Protein AF-A0A257NL78-F1 (afdb_monomer_lite)

Sequence (69 aa):
MVGGLGDRTRAGLPDDTRLPGFIAILPAVVGVQPSVGDFVNDDRDERFVVIAVETIGGLWRLSLIQAVS

Structure (mmCIF, N/CA/C/O backbone):
data_AF-A0A257NL78-F1
#
_entry.id   AF-A0A257NL78-F1
#
loop_
_atom_site.group_PDB
_atom_site.id
_atom_site.type_symbol
_atom_site.label_atom_id
_atom_site.label_alt_id
_atom_site.label_comp_id
_atom_site.label_asym_id
_atom_site.label_entity_id
_atom_site.label_seq_id
_atom_site.pdbx_PDB_ins_code
_atom_site.Cartn_x
_atom_site.Cartn_y
_atom_site.Cartn_z
_atom_site.occupancy
_atom_site.B_iso_or_equiv
_atom_site.auth_seq_id
_atom_site.auth_comp_id
_atom_site.auth_asym_id
_atom_site.auth_atom_id
_atom_site.pdbx_PDB_model_num
ATOM 1 N N . MET A 1 1 ? 30.336 8.312 -10.747 1.00 34.38 1 MET A N 1
ATOM 2 C CA . MET A 1 1 ? 29.632 7.653 -11.866 1.00 34.38 1 MET A CA 1
ATOM 3 C C . MET A 1 1 ? 29.107 6.338 -11.310 1.00 34.38 1 MET A C 1
ATOM 5 O O . MET A 1 1 ? 29.890 5.421 -11.113 1.00 34.38 1 MET A O 1
ATOM 9 N N . VAL A 1 2 ? 27.848 6.330 -10.860 1.00 37.94 2 VAL A N 1
ATOM 10 C CA . VAL A 1 2 ? 27.237 5.199 -10.142 1.00 37.94 2 VAL A CA 1
ATOM 11 C C . VAL A 1 2 ? 26.905 4.120 -11.165 1.00 37.94 2 VAL A C 1
ATOM 13 O O . VAL A 1 2 ? 26.114 4.345 -12.077 1.00 37.94 2 VAL A O 1
ATOM 16 N N . GLY A 1 3 ? 27.596 2.990 -11.052 1.00 35.81 3 GLY A N 1
ATOM 17 C CA . GLY A 1 3 ? 27.401 1.825 -11.895 1.00 35.81 3 GLY A CA 1
ATOM 18 C C . GLY A 1 3 ? 26.385 0.869 -11.285 1.00 35.81 3 GLY A C 1
ATOM 19 O O . GLY A 1 3 ? 26.495 0.511 -10.118 1.00 35.81 3 GLY A O 1
ATOM 20 N N . GLY A 1 4 ? 25.463 0.411 -12.132 1.00 43.50 4 GLY A N 1
ATOM 21 C CA . GLY A 1 4 ? 24.955 -0.956 -12.071 1.00 43.50 4 GLY A CA 1
ATOM 22 C C . GLY A 1 4 ? 23.667 -1.183 -11.292 1.00 43.50 4 GLY A C 1
ATOM 23 O O . GLY A 1 4 ? 23.663 -2.008 -10.385 1.00 43.50 4 GLY A O 1
ATOM 24 N N . LEU A 1 5 ? 22.553 -0.571 -11.713 1.00 46.59 5 LEU A N 1
ATOM 25 C CA . LEU A 1 5 ? 21.267 -1.253 -11.552 1.00 46.59 5 LEU A CA 1
ATOM 26 C C . LEU A 1 5 ? 21.117 -2.240 -12.713 1.00 46.59 5 LEU A C 1
ATOM 28 O O . LEU A 1 5 ? 21.226 -1.874 -13.883 1.00 46.59 5 LEU A O 1
ATOM 32 N N . GLY A 1 6 ? 20.992 -3.509 -12.342 1.00 41.81 6 GLY A N 1
ATOM 33 C CA . GLY A 1 6 ? 21.173 -4.669 -13.196 1.00 41.81 6 GLY A CA 1
ATOM 34 C C . GLY A 1 6 ? 20.306 -4.683 -14.448 1.00 41.81 6 GLY A C 1
ATOM 35 O O . GLY A 1 6 ? 19.083 -4.578 -14.406 1.00 41.81 6 GLY A O 1
ATOM 36 N N . ASP A 1 7 ? 20.997 -4.924 -15.552 1.00 49.34 7 ASP A N 1
ATOM 37 C CA . ASP A 1 7 ? 20.485 -5.360 -16.839 1.00 49.34 7 ASP A CA 1
ATOM 38 C C . ASP A 1 7 ? 19.793 -6.729 -16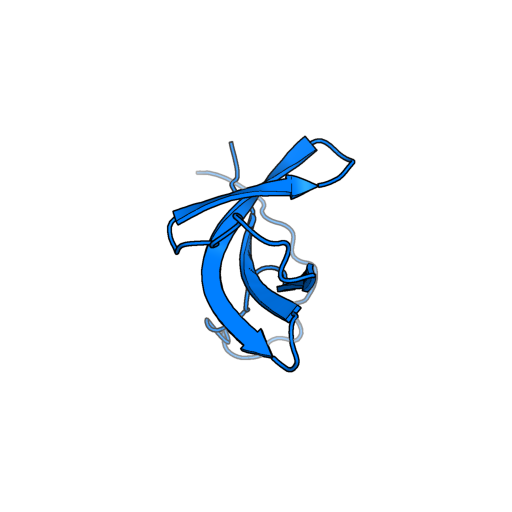.686 1.00 49.34 7 ASP A C 1
ATOM 40 O O . ASP A 1 7 ? 20.426 -7.779 -16.800 1.00 49.34 7 ASP A O 1
ATOM 44 N N . ARG A 1 8 ? 18.508 -6.741 -16.307 1.00 47.31 8 ARG A N 1
ATOM 45 C CA . ARG A 1 8 ? 17.730 -7.986 -16.145 1.00 47.31 8 ARG A CA 1
ATOM 46 C C . ARG A 1 8 ? 16.553 -8.137 -17.106 1.00 47.31 8 ARG A C 1
ATOM 48 O O . ARG A 1 8 ? 15.875 -9.156 -17.041 1.00 47.31 8 ARG A O 1
ATOM 55 N N . THR A 1 9 ? 16.339 -7.205 -18.037 1.00 44.81 9 THR A N 1
ATOM 56 C CA . THR A 1 9 ? 15.197 -7.272 -18.976 1.00 44.81 9 THR A CA 1
ATOM 57 C C . THR A 1 9 ? 15.430 -6.594 -20.338 1.00 44.81 9 THR A C 1
ATOM 59 O O . THR A 1 9 ? 14.466 -6.216 -21.005 1.00 44.81 9 THR A O 1
ATOM 62 N N . ARG A 1 10 ? 16.673 -6.430 -20.824 1.00 44.38 10 ARG A N 1
ATOM 63 C CA . ARG A 1 10 ? 16.903 -5.790 -22.138 1.00 44.38 10 ARG A CA 1
ATOM 64 C C . ARG A 1 10 ? 16.574 -6.699 -23.324 1.00 44.38 10 ARG A C 1
ATOM 66 O O . ARG A 1 10 ? 17.443 -7.335 -23.909 1.00 44.38 10 ARG A O 1
ATOM 73 N N . ALA A 1 11 ? 15.318 -6.645 -23.752 1.00 49.25 11 ALA A N 1
ATOM 74 C CA . ALA A 1 11 ? 14.881 -7.031 -25.094 1.00 49.25 11 ALA A CA 1
ATOM 75 C C . ALA A 1 11 ? 14.799 -5.823 -26.053 1.00 49.25 11 ALA A C 1
ATOM 77 O O . ALA A 1 11 ? 13.956 -5.809 -26.941 1.00 49.25 11 ALA A O 1
ATOM 78 N N . GLY A 1 12 ? 15.629 -4.785 -25.866 1.00 45.84 12 GLY A N 1
ATOM 79 C CA . GLY A 1 12 ? 15.736 -3.654 -26.806 1.00 45.84 12 GLY A CA 1
ATOM 80 C C . GLY A 1 12 ? 14.431 -2.895 -27.088 1.00 45.84 12 GLY A C 1
ATOM 81 O O . GLY A 1 12 ? 14.335 -2.212 -28.105 1.00 45.84 12 GLY A O 1
ATOM 82 N N . LEU A 1 13 ? 13.424 -3.029 -26.222 1.00 48.44 13 LEU A N 1
ATOM 83 C CA . LEU A 1 13 ? 12.170 -2.296 -26.331 1.00 48.44 13 LEU A CA 1
ATOM 84 C C . LEU A 1 13 ? 12.383 -0.852 -25.846 1.00 48.44 13 LEU A C 1
ATOM 86 O O . LEU A 1 13 ? 13.218 -0.641 -24.963 1.00 48.44 13 LEU A O 1
ATOM 90 N N . PRO A 1 14 ? 11.664 0.137 -26.417 1.00 52.25 14 PRO A N 1
ATOM 91 C CA . PRO A 1 14 ? 11.681 1.511 -25.922 1.00 52.25 14 PRO A CA 1
ATOM 92 C C . PRO A 1 14 ? 11.432 1.512 -24.416 1.00 52.25 14 PRO A C 1
ATOM 94 O O . PRO A 1 14 ? 10.60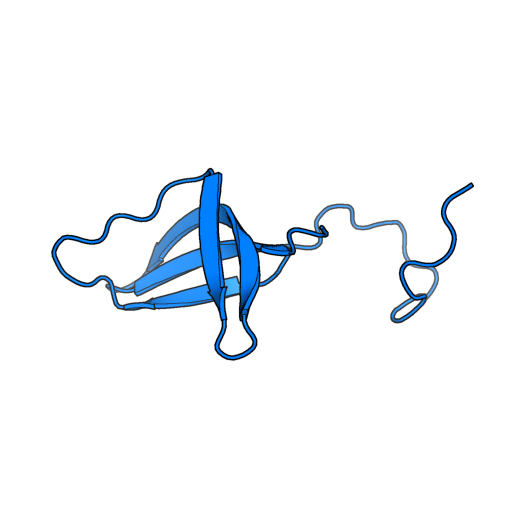5 0.722 -23.962 1.00 52.25 14 PRO A O 1
ATOM 97 N N . ASP A 1 15 ? 12.123 2.378 -23.668 1.00 50.00 15 ASP A N 1
ATOM 98 C CA . ASP A 1 15 ? 11.873 2.568 -22.239 1.00 50.00 15 ASP A CA 1
ATOM 99 C C . ASP A 1 15 ? 10.376 2.832 -22.034 1.00 50.00 15 ASP A C 1
ATOM 101 O O . ASP A 1 15 ? 9.884 3.945 -22.240 1.00 50.00 15 ASP A O 1
ATOM 105 N N . ASP A 1 16 ? 9.631 1.802 -21.635 1.00 51.06 16 ASP A N 1
ATOM 106 C CA . ASP A 1 16 ? 8.325 1.999 -21.042 1.00 51.06 16 ASP A CA 1
ATOM 107 C C . ASP A 1 16 ? 8.627 2.544 -19.649 1.00 51.06 16 ASP A C 1
ATOM 109 O O . ASP A 1 16 ? 8.779 1.815 -18.670 1.00 51.06 16 ASP A O 1
ATOM 113 N N . THR A 1 17 ? 8.772 3.867 -19.568 1.00 48.12 17 THR A N 1
ATOM 114 C CA . THR A 1 17 ? 8.972 4.635 -18.326 1.00 48.12 17 THR A CA 1
ATOM 115 C C . THR A 1 17 ? 7.812 4.473 -17.337 1.00 48.12 17 THR A C 1
ATOM 117 O O . THR A 1 17 ? 7.778 5.122 -16.294 1.00 48.12 17 THR A O 1
ATOM 120 N N . ARG A 1 18 ? 6.856 3.597 -17.653 1.00 52.50 18 ARG A N 1
ATOM 121 C CA . ARG A 1 18 ? 5.694 3.227 -16.862 1.00 52.50 18 ARG A CA 1
ATOM 122 C C . ARG A 1 18 ? 5.857 1.896 -16.144 1.00 52.50 18 ARG A C 1
ATOM 124 O O . ARG A 1 18 ? 4.840 1.262 -15.895 1.00 52.50 18 ARG A O 1
ATOM 131 N N . LEU A 1 19 ? 7.067 1.437 -15.817 1.00 52.34 19 LEU A N 1
ATOM 132 C CA . LEU A 1 19 ? 7.196 0.305 -14.895 1.00 52.34 19 LEU A CA 1
ATOM 133 C C . LEU A 1 19 ? 6.481 0.689 -13.589 1.00 52.34 19 LEU A C 1
ATOM 135 O O . LEU A 1 19 ? 6.984 1.563 -12.876 1.00 52.34 19 LEU A O 1
ATOM 139 N N . PRO A 1 20 ? 5.317 0.094 -13.255 1.00 53.38 20 PRO A N 1
ATOM 140 C CA . PRO A 1 20 ? 4.798 0.253 -11.920 1.00 53.38 20 PRO A CA 1
ATOM 141 C C . PRO A 1 20 ? 5.798 -0.504 -11.063 1.00 53.38 20 PRO A C 1
ATOM 143 O O . PRO A 1 20 ? 5.922 -1.728 -11.164 1.00 53.38 20 PRO A O 1
ATOM 146 N N . GLY A 1 21 ? 6.569 0.226 -10.262 1.00 74.62 21 GLY A N 1
ATOM 147 C CA . GLY A 1 21 ? 7.230 -0.435 -9.159 1.00 74.62 21 GLY A CA 1
ATOM 148 C C . GLY A 1 21 ? 6.147 -1.204 -8.387 1.00 74.62 21 GLY A C 1
ATOM 149 O O . GLY A 1 21 ? 4.986 -0.797 -8.333 1.00 74.62 21 GLY A O 1
ATOM 150 N N . PHE A 1 22 ? 6.520 -2.403 -7.966 1.00 90.56 22 PHE A N 1
ATOM 151 C CA . PHE A 1 22 ? 5.819 -3.358 -7.110 1.00 90.56 22 PHE A CA 1
ATOM 152 C C . PHE A 1 22 ? 4.359 -3.044 -6.725 1.00 90.56 22 PHE A C 1
ATOM 154 O O . PHE A 1 22 ? 4.040 -1.998 -6.170 1.00 90.56 22 PHE A O 1
ATOM 161 N N . ILE A 1 23 ? 3.466 -4.014 -6.923 1.00 93.88 23 ILE A N 1
ATOM 162 C CA . ILE A 1 23 ? 2.078 -3.912 -6.459 1.00 93.88 23 ILE A CA 1
ATOM 163 C C . ILE A 1 23 ? 1.928 -4.671 -5.142 1.00 93.88 23 ILE A C 1
ATOM 165 O O . ILE A 1 23 ? 2.245 -5.858 -5.084 1.00 93.88 23 ILE A O 1
ATOM 169 N N . ALA A 1 24 ? 1.372 -4.017 -4.122 1.00 94.75 24 ALA A N 1
ATOM 170 C CA . ALA A 1 24 ? 0.888 -4.685 -2.917 1.00 94.75 24 ALA A CA 1
ATOM 171 C C . ALA A 1 24 ? -0.643 -4.740 -2.917 1.00 94.75 24 ALA A C 1
ATOM 173 O O . ALA A 1 24 ? -1.314 -3.743 -3.191 1.00 94.75 24 ALA A O 1
ATOM 174 N N . ILE A 1 25 ? -1.188 -5.913 -2.591 1.00 95.62 25 ILE A N 1
ATOM 175 C CA . ILE A 1 25 ? -2.617 -6.117 -2.354 1.00 95.62 25 ILE A CA 1
ATOM 176 C C . ILE A 1 25 ? -2.797 -6.403 -0.869 1.00 95.62 25 ILE A C 1
ATOM 178 O O . ILE A 1 25 ? -2.302 -7.411 -0.369 1.00 95.62 25 ILE A O 1
ATOM 182 N N . LEU A 1 26 ? -3.489 -5.511 -0.169 1.00 94.56 26 LEU A N 1
ATOM 183 C CA . LEU A 1 26 ? -3.671 -5.583 1.278 1.00 94.56 26 LEU A CA 1
ATOM 184 C C . LEU A 1 26 ? -5.162 -5.565 1.623 1.00 94.56 26 LEU A C 1
ATOM 186 O O . LEU A 1 26 ? -5.930 -4.882 0.947 1.00 94.56 26 LEU A O 1
ATOM 190 N N . PRO A 1 27 ? -5.608 -6.269 2.673 1.00 95.69 27 PRO A N 1
ATOM 191 C CA . PRO A 1 27 ? -6.970 -6.110 3.166 1.00 95.69 27 PRO A CA 1
ATOM 192 C C . PRO A 1 27 ? -7.208 -4.671 3.644 1.00 95.69 27 PRO A C 1
ATOM 194 O O . PRO A 1 27 ? -6.342 -4.074 4.288 1.00 95.69 27 PRO A O 1
ATOM 197 N N . ALA A 1 28 ? -8.391 -4.114 3.3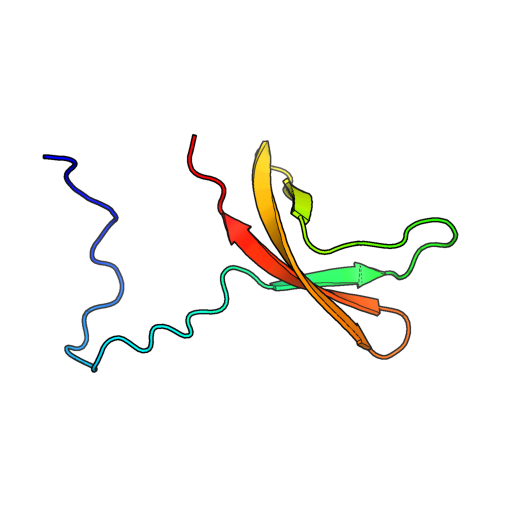70 1.00 93.75 28 ALA A N 1
ATOM 198 C CA . ALA A 1 28 ? -8.805 -2.836 3.941 1.00 93.75 28 ALA A CA 1
ATOM 199 C C . ALA A 1 28 ? -9.195 -3.025 5.414 1.00 93.75 28 ALA A C 1
ATOM 201 O O . ALA A 1 28 ? -10.364 -3.175 5.768 1.00 93.75 28 ALA A O 1
ATOM 202 N N . VAL A 1 29 ? -8.180 -3.077 6.277 1.00 93.06 29 VAL A N 1
ATOM 203 C CA . VAL A 1 29 ? -8.351 -3.185 7.728 1.00 93.06 29 VAL A CA 1
ATOM 204 C C . VAL A 1 29 ? -8.889 -1.863 8.279 1.00 93.06 29 VAL A C 1
ATOM 206 O O . VAL A 1 29 ? -8.428 -0.783 7.911 1.00 93.06 29 VAL A O 1
ATOM 209 N N . VAL A 1 30 ? -9.867 -1.947 9.184 1.00 91.75 30 VAL A N 1
ATOM 210 C CA . VAL A 1 30 ? -10.455 -0.774 9.845 1.00 91.75 30 VAL A CA 1
ATOM 211 C C . VAL A 1 30 ? -9.364 0.037 10.548 1.00 91.75 30 VAL A C 1
ATOM 213 O O . VAL A 1 30 ? -8.570 -0.509 11.309 1.00 91.75 30 VAL A O 1
ATOM 216 N N . GLY A 1 31 ? -9.349 1.349 10.305 1.00 93.38 31 GLY A N 1
ATOM 217 C CA . GLY A 1 31 ? -8.375 2.271 10.895 1.00 93.38 31 GLY A CA 1
ATOM 218 C C . GLY A 1 31 ? -7.062 2.410 10.117 1.00 93.38 31 GLY A C 1
ATOM 219 O O . GLY A 1 31 ? -6.233 3.223 10.511 1.00 93.38 31 GLY A O 1
ATOM 220 N N . VAL A 1 32 ? -6.879 1.681 9.009 1.00 93.88 32 VAL A N 1
ATOM 221 C CA . VAL A 1 32 ? -5.719 1.830 8.118 1.00 93.88 32 VAL A CA 1
ATOM 222 C C . VAL A 1 32 ? -6.157 2.471 6.806 1.00 93.88 32 VAL A C 1
ATOM 224 O O . VAL A 1 32 ? -6.939 1.894 6.048 1.00 93.88 32 VAL A O 1
ATOM 227 N N . GLN A 1 33 ? -5.621 3.656 6.525 1.00 96.25 33 GLN A N 1
ATOM 228 C CA . GLN A 1 33 ? -5.861 4.387 5.285 1.00 96.25 33 GLN A CA 1
ATOM 229 C C . GLN A 1 33 ? -4.520 4.741 4.629 1.00 96.25 33 GLN A C 1
ATOM 231 O O . GLN A 1 33 ? -3.932 5.765 4.975 1.00 96.25 33 GLN A O 1
ATOM 236 N N . PRO A 1 34 ? -4.022 3.893 3.709 1.00 95.88 34 PRO A N 1
ATOM 237 C CA . PRO A 1 34 ? -2.778 4.155 3.002 1.00 95.88 34 PRO A CA 1
ATOM 238 C C . PRO A 1 34 ? -2.865 5.451 2.203 1.00 95.88 34 PRO A C 1
ATOM 240 O O . PRO A 1 34 ? -3.900 5.765 1.610 1.00 95.88 34 PRO A O 1
ATOM 243 N N . SER A 1 35 ? -1.756 6.172 2.155 1.00 97.25 35 SER A N 1
ATOM 244 C CA . SER A 1 35 ? -1.602 7.428 1.436 1.00 97.25 35 SER A CA 1
ATOM 245 C C . SER A 1 35 ? -0.359 7.396 0.553 1.00 97.25 35 SER A C 1
ATOM 247 O O . SER A 1 35 ? 0.606 6.677 0.805 1.00 97.25 35 SER A O 1
ATOM 249 N N . VAL A 1 36 ? -0.376 8.191 -0.517 1.00 96.19 36 VAL A N 1
ATOM 250 C CA . VAL A 1 36 ? 0.817 8.403 -1.346 1.00 96.19 36 VAL A CA 1
ATOM 251 C C . VAL A 1 36 ? 1.920 9.018 -0.481 1.00 96.19 36 VAL A C 1
ATOM 253 O O . VAL A 1 36 ? 1.679 9.994 0.225 1.00 96.19 36 VAL A O 1
ATOM 256 N N . GLY A 1 37 ? 3.124 8.453 -0.558 1.00 94.94 37 GLY A N 1
ATOM 257 C CA . GLY A 1 37 ? 4.274 8.820 0.267 1.00 94.94 37 GLY A CA 1
ATOM 258 C C . GLY A 1 37 ? 4.464 7.955 1.515 1.00 94.94 37 GLY A C 1
ATOM 259 O O . GLY A 1 37 ? 5.538 8.018 2.111 1.00 94.94 37 GLY A O 1
ATOM 260 N N . ASP A 1 38 ? 3.484 7.123 1.885 1.00 96.69 38 ASP A N 1
ATOM 261 C CA . ASP A 1 38 ? 3.655 6.161 2.974 1.00 96.69 38 ASP A CA 1
ATOM 262 C C . ASP A 1 38 ? 4.757 5.151 2.645 1.00 96.69 38 ASP A C 1
ATOM 264 O O . ASP A 1 38 ? 4.998 4.811 1.481 1.00 96.69 38 ASP A O 1
ATOM 268 N N . PHE A 1 39 ? 5.399 4.633 3.691 1.00 95.81 39 PHE A N 1
ATOM 269 C CA . PHE A 1 39 ? 6.359 3.546 3.568 1.00 95.81 39 PHE A CA 1
ATOM 270 C C . PHE A 1 39 ? 5.722 2.206 3.924 1.00 95.81 39 PHE A C 1
ATOM 272 O O . PHE A 1 39 ? 5.043 2.074 4.941 1.00 95.81 39 PHE A O 1
ATOM 279 N N . VAL A 1 40 ? 6.015 1.196 3.112 1.00 94.19 40 VAL A N 1
ATOM 280 C CA . VAL A 1 40 ? 5.702 -0.209 3.376 1.00 94.19 40 VAL A CA 1
ATOM 281 C C . VAL A 1 40 ? 7.022 -0.960 3.466 1.00 94.19 40 VAL A C 1
ATOM 283 O O . VAL A 1 40 ? 7.905 -0.728 2.642 1.00 94.19 40 VAL A O 1
ATOM 286 N N . ASN A 1 41 ? 7.161 -1.839 4.456 1.00 94.94 41 ASN A N 1
ATOM 287 C CA . ASN A 1 41 ? 8.280 -2.777 4.515 1.00 94.94 41 ASN A CA 1
ATOM 288 C C . ASN A 1 41 ? 7.746 -4.193 4.292 1.00 94.94 41 ASN A C 1
ATOM 290 O O . ASN A 1 41 ? 6.641 -4.507 4.748 1.00 94.94 41 ASN A O 1
ATOM 294 N N . ASP A 1 42 ? 8.499 -5.018 3.574 1.00 92.38 42 ASP A N 1
ATOM 295 C CA . ASP A 1 42 ? 8.191 -6.441 3.435 1.00 92.38 42 ASP A CA 1
ATOM 296 C C . ASP A 1 42 ? 8.792 -7.272 4.588 1.00 92.38 42 ASP A C 1
ATOM 298 O O . ASP A 1 42 ? 9.309 -6.740 5.573 1.00 92.38 42 ASP A O 1
ATOM 302 N N . ASP A 1 43 ? 8.697 -8.599 4.494 1.00 93.75 43 ASP A N 1
ATOM 303 C CA . ASP A 1 43 ? 9.232 -9.537 5.487 1.00 93.75 43 ASP A CA 1
ATOM 304 C C . ASP A 1 43 ? 10.769 -9.616 5.504 1.00 93.75 43 ASP A C 1
ATOM 306 O O . ASP A 1 43 ? 11.348 -10.187 6.431 1.00 93.75 43 ASP A O 1
ATOM 310 N N . ARG A 1 44 ? 11.430 -9.033 4.501 1.00 92.75 44 ARG A N 1
ATOM 311 C CA . ARG A 1 44 ? 12.889 -8.942 4.364 1.00 92.75 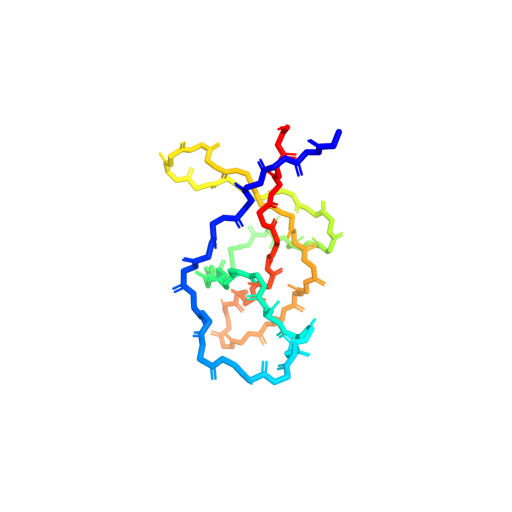44 ARG A CA 1
ATOM 312 C C . ARG A 1 44 ? 13.434 -7.588 4.808 1.00 92.75 44 ARG A C 1
ATOM 314 O O . ARG A 1 44 ? 14.632 -7.357 4.660 1.00 92.75 44 ARG A O 1
ATOM 321 N N . ASP A 1 45 ? 12.576 -6.731 5.363 1.00 91.75 45 ASP A N 1
ATOM 322 C CA . ASP A 1 45 ? 12.885 -5.345 5.727 1.00 91.75 45 ASP A CA 1
ATOM 323 C C . ASP A 1 45 ? 13.265 -4.476 4.508 1.00 91.75 45 ASP A C 1
ATOM 325 O O . ASP A 1 45 ? 13.897 -3.426 4.639 1.00 91.75 45 ASP A O 1
ATOM 329 N N . GLU A 1 46 ? 12.865 -4.884 3.295 1.00 91.56 46 GLU A N 1
ATOM 330 C CA . GLU A 1 46 ? 12.975 -4.031 2.115 1.00 91.56 46 GLU A CA 1
ATOM 331 C C . GLU A 1 46 ? 11.907 -2.939 2.186 1.00 91.56 46 GLU A C 1
ATOM 333 O O . GLU A 1 46 ? 10.735 -3.203 2.461 1.00 91.56 46 GLU A O 1
ATOM 338 N N . ARG A 1 47 ? 12.309 -1.693 1.920 1.00 94.75 47 ARG A N 1
ATOM 339 C C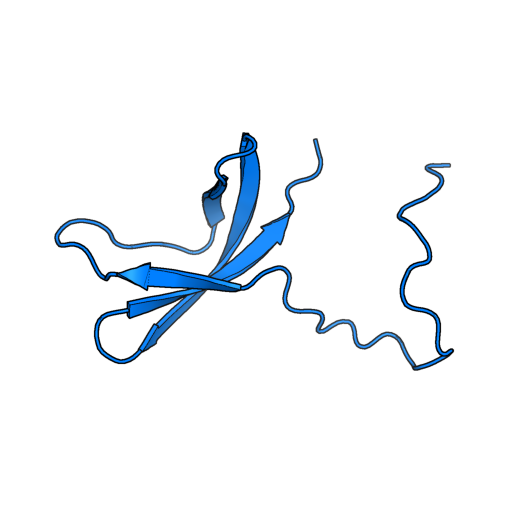A . ARG A 1 47 ? 11.437 -0.524 2.038 1.00 94.75 47 ARG A CA 1
ATOM 340 C C . ARG A 1 47 ? 10.900 -0.080 0.686 1.00 94.75 47 ARG A C 1
ATOM 342 O O . ARG A 1 47 ? 11.637 0.040 -0.291 1.00 94.75 47 ARG A O 1
ATOM 349 N N . PHE A 1 48 ? 9.626 0.282 0.667 1.00 94.56 48 PHE A N 1
ATOM 350 C CA . PHE A 1 48 ? 8.913 0.744 -0.514 1.00 94.56 48 PHE A CA 1
ATOM 351 C C . PHE A 1 48 ? 8.120 2.016 -0.212 1.00 94.56 48 PHE A C 1
ATOM 353 O O . PHE A 1 48 ? 7.563 2.149 0.874 1.00 94.56 48 PHE A O 1
ATOM 360 N N . VAL A 1 49 ? 8.048 2.940 -1.171 1.00 95.06 49 VAL A N 1
ATOM 361 C CA . VAL A 1 49 ? 7.215 4.152 -1.105 1.00 95.06 49 VAL A CA 1
ATOM 362 C C . VAL A 1 49 ? 5.935 3.927 -1.891 1.00 95.06 49 VAL A C 1
ATOM 364 O O . VAL A 1 49 ? 5.996 3.503 -3.044 1.00 95.06 49 VAL A O 1
ATOM 367 N N . VAL A 1 50 ? 4.785 4.258 -1.312 1.00 96.00 50 VAL A N 1
ATOM 368 C CA . VAL A 1 50 ? 3.492 4.238 -2.002 1.00 96.00 50 VAL A CA 1
ATOM 369 C C . VAL A 1 50 ? 3.401 5.398 -2.992 1.00 96.00 50 VAL A C 1
ATOM 371 O O . VAL A 1 50 ? 3.516 6.560 -2.611 1.00 96.00 50 VAL A O 1
ATOM 374 N N . ILE A 1 51 ? 3.140 5.098 -4.263 1.00 95.19 51 ILE A N 1
ATOM 375 C CA . ILE A 1 51 ? 2.974 6.095 -5.335 1.00 95.19 51 ILE A CA 1
ATOM 376 C C . ILE A 1 51 ? 1.545 6.175 -5.880 1.00 95.19 51 ILE A C 1
ATOM 378 O O . ILE A 1 51 ? 1.188 7.166 -6.512 1.00 95.19 51 ILE A O 1
ATOM 382 N N . ALA A 1 52 ? 0.713 5.163 -5.628 1.00 95.19 52 ALA A N 1
ATOM 383 C CA . ALA A 1 52 ? -0.718 5.207 -5.910 1.00 95.19 52 ALA A CA 1
ATOM 384 C C . ALA A 1 52 ? -1.486 4.296 -4.951 1.00 95.19 52 ALA A C 1
ATOM 386 O O . ALA A 1 52 ? -0.973 3.255 -4.537 1.00 95.19 52 ALA A O 1
ATOM 387 N N . VAL A 1 53 ? -2.723 4.685 -4.640 1.00 96.44 53 VAL A N 1
ATOM 388 C CA . VAL A 1 53 ? -3.639 3.947 -3.767 1.00 96.44 53 VAL A CA 1
ATOM 389 C C . VAL A 1 53 ? -4.973 3.804 -4.483 1.00 96.44 53 VAL A C 1
ATOM 391 O O . VAL A 1 53 ? -5.592 4.798 -4.858 1.00 96.44 53 VAL A O 1
ATOM 394 N N . GLU A 1 54 ? -5.426 2.571 -4.656 1.00 96.44 54 GLU A N 1
ATOM 395 C CA . GLU A 1 54 ? -6.724 2.241 -5.238 1.00 96.44 54 GLU A CA 1
ATOM 396 C C . GLU A 1 54 ? -7.468 1.280 -4.305 1.00 96.44 54 GLU A C 1
ATOM 398 O O . GLU A 1 54 ? -6.858 0.411 -3.682 1.00 96.44 54 GLU A O 1
ATOM 403 N N . THR A 1 55 ? -8.792 1.403 -4.207 1.00 94.12 55 THR A N 1
ATOM 404 C CA . THR A 1 55 ? -9.623 0.451 -3.454 1.00 94.12 55 THR A CA 1
ATOM 405 C C . THR A 1 55 ? -10.335 -0.483 -4.422 1.00 94.12 55 THR A C 1
ATOM 407 O O . THR A 1 55 ? -11.026 -0.025 -5.331 1.00 94.12 55 THR A O 1
ATOM 410 N N . ILE A 1 56 ? -10.201 -1.796 -4.231 1.00 94.06 56 ILE A N 1
ATOM 411 C CA . ILE A 1 56 ? -10.828 -2.810 -5.088 1.00 94.06 56 ILE A CA 1
ATOM 412 C C . ILE A 1 56 ? -11.449 -3.884 -4.200 1.00 94.06 56 ILE A C 1
ATOM 414 O O . ILE A 1 56 ? -10.739 -4.659 -3.571 1.00 94.06 56 ILE A O 1
ATOM 418 N N . GLY A 1 57 ? -12.782 -3.935 -4.134 1.00 91.75 57 GLY A N 1
ATOM 419 C CA . GLY A 1 57 ? -13.499 -5.026 -3.458 1.00 91.75 57 GLY A CA 1
ATOM 420 C C . GLY A 1 57 ? -13.137 -5.223 -1.978 1.00 91.75 57 GLY A C 1
ATOM 421 O O . GLY A 1 57 ? -13.054 -6.358 -1.525 1.00 91.75 57 GLY A O 1
ATOM 422 N N . GLY A 1 58 ? -12.887 -4.141 -1.231 1.00 93.12 58 GLY A N 1
ATOM 423 C CA . GLY A 1 58 ? -12.461 -4.218 0.176 1.00 93.12 58 GLY A CA 1
ATOM 424 C C . GLY A 1 58 ? -10.964 -4.490 0.369 1.00 93.12 58 GLY A C 1
ATOM 425 O O . GLY A 1 58 ? -10.528 -4.792 1.479 1.00 93.12 58 GLY A O 1
ATOM 426 N N . LEU A 1 59 ? -10.176 -4.375 -0.698 1.00 96.50 59 LEU A N 1
ATOM 427 C CA . LEU A 1 59 ? -8.720 -4.433 -0.675 1.00 96.50 59 LEU A CA 1
ATOM 428 C C . LEU A 1 59 ? -8.138 -3.073 -1.053 1.00 96.50 59 LEU A C 1
ATOM 430 O O . LEU A 1 59 ? -8.721 -2.330 -1.845 1.00 96.50 59 LEU A O 1
ATOM 434 N N . TRP A 1 60 ? -6.955 -2.789 -0.534 1.00 96.81 60 TRP A N 1
ATOM 435 C CA . TRP A 1 60 ? -6.064 -1.768 -1.051 1.00 96.81 60 TRP A CA 1
ATOM 436 C C . TRP A 1 60 ? -5.173 -2.379 -2.122 1.00 96.81 60 TRP A C 1
ATOM 438 O O . TRP A 1 60 ? -4.502 -3.383 -1.882 1.00 96.81 60 TRP A O 1
ATOM 448 N N . ARG A 1 61 ? -5.142 -1.750 -3.291 1.00 96.25 61 ARG A N 1
ATOM 449 C CA . ARG A 1 61 ? -4.118 -1.954 -4.305 1.00 96.25 61 ARG A CA 1
ATOM 450 C C . ARG A 1 61 ? -3.171 -0.765 -4.244 1.00 96.25 61 ARG A C 1
ATOM 452 O O . ARG A 1 61 ? -3.569 0.362 -4.531 1.00 96.25 61 ARG A O 1
ATOM 459 N N . LEU A 1 62 ? -1.934 -1.027 -3.845 1.00 95.88 62 LEU A N 1
ATOM 460 C CA . LEU A 1 62 ? -0.884 -0.023 -3.739 1.00 95.88 62 LEU A CA 1
ATOM 461 C C . LEU A 1 62 ? 0.104 -0.220 -4.879 1.00 95.88 62 LEU A C 1
ATOM 463 O O . LEU A 1 62 ? 0.610 -1.327 -5.059 1.00 95.88 62 LEU A O 1
ATOM 467 N N . SER A 1 63 ? 0.392 0.845 -5.616 1.00 95.25 63 SER A N 1
ATOM 468 C CA . SER A 1 63 ? 1.556 0.891 -6.505 1.00 95.25 63 SER A CA 1
ATOM 469 C C . SER A 1 63 ? 2.721 1.459 -5.713 1.00 95.25 63 SER A C 1
ATOM 471 O O . SER A 1 63 ? 2.546 2.465 -5.019 1.00 95.25 63 SER A O 1
ATOM 473 N N . LEU A 1 64 ? 3.890 0.837 -5.802 1.00 94.38 64 LEU A N 1
ATOM 474 C CA . LEU A 1 64 ? 5.027 1.143 -4.943 1.00 94.38 64 LEU A CA 1
ATOM 475 C C . LEU A 1 64 ? 6.277 1.483 -5.762 1.00 94.38 64 LEU A C 1
ATOM 477 O O . LEU A 1 64 ? 6.353 1.195 -6.943 1.00 94.38 64 LEU A O 1
ATOM 481 N N . ILE A 1 65 ? 7.303 2.060 -5.151 1.00 93.00 65 ILE A N 1
ATOM 482 C CA . ILE A 1 65 ? 8.665 2.092 -5.706 1.00 93.00 65 ILE A CA 1
ATOM 483 C C . ILE A 1 65 ? 9.612 1.648 -4.599 1.00 93.00 65 ILE A C 1
ATOM 485 O O . ILE A 1 65 ? 9.470 2.097 -3.463 1.00 93.00 65 ILE A O 1
ATOM 489 N N . GLN A 1 66 ? 10.567 0.767 -4.908 1.00 91.12 66 GLN A N 1
ATOM 490 C CA . GLN A 1 66 ? 11.575 0.361 -3.929 1.00 91.12 66 GLN A CA 1
ATOM 491 C C . GLN A 1 66 ? 12.436 1.569 -3.550 1.00 91.12 66 GLN A C 1
ATOM 493 O O . GLN A 1 66 ? 13.014 2.234 -4.412 1.00 91.12 66 GLN A O 1
ATOM 498 N N . ALA A 1 67 ? 12.502 1.860 -2.254 1.00 86.88 67 ALA A N 1
ATOM 499 C CA . ALA A 1 67 ? 13.376 2.882 -1.717 1.00 86.88 67 ALA A CA 1
ATOM 500 C C . ALA A 1 67 ? 14.798 2.313 -1.674 1.00 86.88 67 ALA A C 1
ATOM 502 O O . ALA A 1 67 ? 15.107 1.448 -0.859 1.00 86.88 67 ALA A O 1
ATOM 503 N N . VAL A 1 68 ? 15.662 2.788 -2.567 1.00 76.75 68 VAL A N 1
ATOM 504 C CA . VAL A 1 68 ? 17.104 2.548 -2.470 1.00 76.75 68 VAL A CA 1
ATOM 505 C C . VAL A 1 68 ? 17.687 3.482 -1.413 1.00 76.75 68 VAL A C 1
ATOM 507 O O . VAL A 1 68 ? 17.509 4.698 -1.497 1.00 76.75 68 VAL A O 1
ATOM 510 N N . SER A 1 69 ? 18.341 2.897 -0.409 1.00 58.25 69 SER A N 1
ATOM 511 C CA . SER A 1 69 ? 19.170 3.602 0.575 1.00 58.25 69 SER A CA 1
ATOM 512 C C . SER A 1 69 ? 20.507 4.023 -0.018 1.00 58.25 69 SER A C 1
ATOM 514 O O . SER A 1 69 ? 21.122 3.151 -0.679 1.00 58.25 69 SER A O 1
#

pLDDT: mean 79.37, std 21.92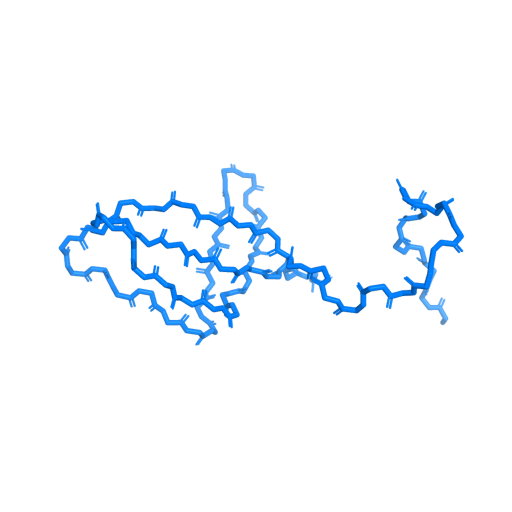, range [34.38, 97.25]

Radius of gyration: 14.73 Å; chains: 1; bounding box: 43×18×38 Å

Foldseek 3Di:
DDDDPDPPDPPVDPPPVPPQADKDKAALDPPDDDDFQDWDADPVRFIWGFHDWDDDPRIIITRIHTDDD

Secondary structure (DSSP, 8-state):
----S-----SS----TT----EEEEE--TT----TT-EEE-TT--EEEEEEEEEETTEEEEEEEE---